Protein AF-A0A1Y4BHN9-F1 (afdb_monomer)

Foldseek 3Di:
DDDDDDDPDDPVVVVVVPDDDDDDPDPPDPPPPPCDVVVVVVCPDPPVRVVVVVVVVVVVVVVVVVVVVVVVVVVVVVVVVVVVVVVVVVVVVVVVVVVVVVVVCCVVVPVVVVVCCCCPVVVDDDDPDDDDDDPPDDDDPDDDDDDDDDDDDDDDDDDDD

Mean predicted aligned error: 22.13 Å

Sequence (161 aa):
MRYQGSEAYSVRAAERAWERPSQNPSPSFEVVSGGGLDARVRQGVSREFLTRVRAVVLIAALFFAVNLARVALSAATVSVLQANSDLTEQIDAAQTLSSNLRIERSVLSSNARISRIATQNYGMVIPGERVTVVLDEPAPEGAHGDAAQSSTETGEQASVG

Solvent-accessible surface area (backbone atoms only — not comparable to full-atom values): 10564 Å² total; per-residue (Å²): 140,84,86,81,78,80,83,78,78,60,67,75,64,59,61,65,74,74,72,81,77,89,77,72,83,65,86,73,75,81,74,74,74,71,83,45,69,64,60,62,58,70,48,56,72,52,72,65,56,55,50,51,50,51,49,50,51,52,51,51,50,51,52,48,52,53,50,50,51,52,51,51,53,51,49,52,51,49,52,53,51,50,54,53,50,55,50,49,53,50,48,53,51,51,51,52,50,51,50,50,53,51,49,52,49,48,59,70,66,30,62,73,53,51,52,48,46,36,40,74,77,65,70,47,73,87,69,94,71,84,89,83,86,84,88,84,71,83,78,75,90,81,74,81,85,78,87,78,83,81,90,75,88,79,86,88,82,88,80,92,134

Secondary structure (DSSP, 8-state):
----------HHHHHTTSSS----------------HHHHHHT-S-HHHHHHHHHHHHHHHHHHHHHHHHHHHHHHHHHHHHHHHHHHHHHHHHHHHHHHHHHHHHHHH-HHHHHHHHHHTS-----SS-------SPPPS--------------------

pLDDT: mean 70.72, std 17.39, range [35.12, 95.5]

Structure (mmCIF, N/CA/C/O backbone):
data_AF-A0A1Y4BHN9-F1
#
_entry.id   AF-A0A1Y4BHN9-F1
#
loop_
_atom_site.group_PDB
_atom_site.id
_atom_site.type_symbol
_atom_site.label_atom_id
_atom_site.label_alt_id
_atom_site.label_comp_id
_atom_site.label_asym_id
_atom_site.label_entity_id
_atom_site.label_seq_id
_atom_site.pdbx_PDB_ins_code
_atom_site.Cartn_x
_atom_site.Cartn_y
_atom_site.Cartn_z
_atom_site.occupancy
_atom_site.B_iso_or_equiv
_atom_site.auth_seq_id
_atom_site.auth_comp_id
_atom_site.auth_asym_id
_atom_site.auth_atom_id
_atom_site.pdbx_PDB_model_num
ATOM 1 N N . MET A 1 1 ? 77.408 -51.961 -30.506 1.00 47.12 1 MET A N 1
ATOM 2 C CA . MET A 1 1 ? 77.044 -52.054 -31.935 1.00 47.12 1 MET A CA 1
ATOM 3 C C . MET A 1 1 ? 75.549 -51.805 -32.051 1.00 47.12 1 MET A C 1
ATOM 5 O O . MET A 1 1 ? 74.779 -52.595 -31.522 1.00 47.12 1 MET A O 1
ATOM 9 N N . ARG A 1 2 ? 75.143 -50.661 -32.610 1.00 46.06 2 ARG A N 1
ATOM 10 C CA . ARG A 1 2 ? 73.733 -50.298 -32.812 1.00 46.06 2 ARG A CA 1
ATOM 11 C C . ARG A 1 2 ? 73.403 -50.507 -34.287 1.00 46.06 2 ARG A C 1
ATOM 13 O O . ARG A 1 2 ? 74.047 -49.914 -35.142 1.00 46.06 2 ARG A O 1
ATOM 20 N N . TYR A 1 3 ? 72.448 -51.392 -34.541 1.00 47.44 3 TYR A N 1
ATOM 21 C CA . TYR A 1 3 ? 71.887 -51.677 -35.856 1.00 47.44 3 TYR A CA 1
ATOM 22 C C . TYR A 1 3 ? 70.981 -50.502 -36.245 1.00 47.44 3 TYR A C 1
ATOM 24 O O . TYR A 1 3 ? 69.991 -50.233 -35.564 1.00 47.44 3 TYR A O 1
ATOM 32 N N . GLN A 1 4 ? 71.353 -49.768 -37.289 1.00 59.47 4 GLN A N 1
ATOM 33 C CA . GLN A 1 4 ? 70.545 -48.697 -37.862 1.00 59.47 4 GLN A CA 1
ATOM 34 C C . GLN A 1 4 ? 69.625 -49.358 -38.893 1.00 59.47 4 GLN A C 1
ATOM 36 O O . GLN A 1 4 ? 70.068 -49.811 -39.945 1.00 59.47 4 GLN A O 1
ATOM 41 N N . GLY A 1 5 ? 68.369 -49.557 -38.493 1.00 59.03 5 GLY A N 1
ATOM 42 C CA . GLY A 1 5 ? 67.342 -50.193 -39.307 1.00 59.03 5 GLY A CA 1
ATOM 43 C C . GLY A 1 5 ? 67.024 -49.367 -40.550 1.00 59.03 5 GLY A C 1
ATOM 44 O O . GLY A 1 5 ? 66.893 -48.150 -40.480 1.00 59.03 5 GLY A O 1
ATOM 45 N N . SER A 1 6 ? 66.920 -50.085 -41.662 1.00 61.31 6 SER A N 1
ATOM 46 C CA . SER A 1 6 ? 66.621 -49.63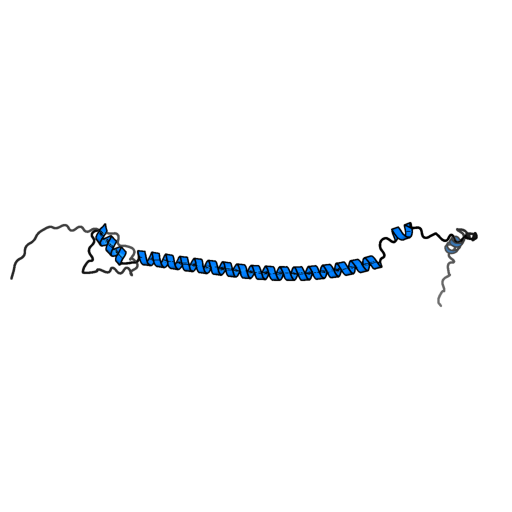9 -43.0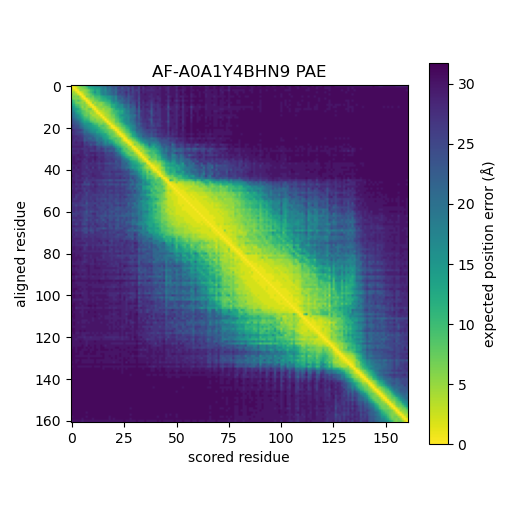19 1.00 61.31 6 SER A CA 1
ATOM 47 C C . SER A 1 6 ? 65.444 -48.658 -43.097 1.00 61.31 6 SER A C 1
ATOM 49 O O . SER A 1 6 ? 64.340 -48.961 -42.640 1.00 61.31 6 SER A O 1
ATOM 51 N N . GLU A 1 7 ? 65.665 -47.502 -43.717 1.00 61.38 7 GLU A N 1
ATOM 52 C CA . GLU A 1 7 ? 64.618 -46.541 -44.053 1.00 61.38 7 GLU A CA 1
ATOM 53 C C . GLU A 1 7 ? 63.787 -47.111 -45.210 1.00 61.38 7 GLU A C 1
ATOM 55 O O . GLU A 1 7 ? 64.207 -47.134 -46.367 1.00 61.38 7 GLU A O 1
ATOM 60 N N . ALA A 1 8 ? 62.603 -47.638 -44.898 1.00 55.91 8 ALA A N 1
ATOM 61 C CA . ALA A 1 8 ? 61.662 -48.099 -45.906 1.00 55.91 8 ALA A CA 1
ATOM 62 C C . ALA A 1 8 ? 61.103 -46.888 -46.671 1.00 55.91 8 ALA A C 1
ATOM 64 O O . ALA A 1 8 ? 60.223 -46.171 -46.190 1.00 55.91 8 ALA A O 1
ATOM 65 N N . TYR A 1 9 ? 61.631 -46.669 -47.875 1.00 53.56 9 TYR A N 1
ATOM 66 C CA . TYR A 1 9 ? 61.127 -45.706 -48.847 1.00 53.56 9 TYR A CA 1
ATOM 67 C C . TYR A 1 9 ? 59.651 -46.001 -49.150 1.00 53.56 9 TYR A C 1
ATOM 69 O O . TYR A 1 9 ? 59.301 -46.999 -49.783 1.00 53.56 9 TYR A O 1
ATOM 77 N N . SER A 1 10 ? 58.758 -45.145 -48.653 1.00 54.16 10 SER A N 1
ATOM 78 C CA . SER A 1 10 ? 57.321 -45.299 -48.861 1.00 54.16 10 SER A CA 1
ATOM 79 C C . SER A 1 10 ? 56.937 -44.857 -50.278 1.00 54.16 10 SER A C 1
ATOM 81 O O . SER A 1 10 ? 56.699 -43.685 -50.556 1.00 54.16 10 SER A O 1
ATOM 83 N N . VAL A 1 11 ? 56.820 -45.826 -51.187 1.00 57.66 11 VAL A N 1
ATOM 84 C CA . VAL A 1 11 ? 56.344 -45.639 -52.577 1.00 57.66 11 VAL A CA 1
ATOM 85 C C . VAL A 1 11 ? 54.961 -44.954 -52.632 1.00 57.66 11 VAL A C 1
ATOM 87 O O . VAL A 1 11 ? 54.639 -44.238 -53.574 1.00 57.66 11 VAL A O 1
ATOM 90 N N . ARG A 1 12 ? 54.182 -45.048 -51.546 1.00 55.91 12 ARG A N 1
ATOM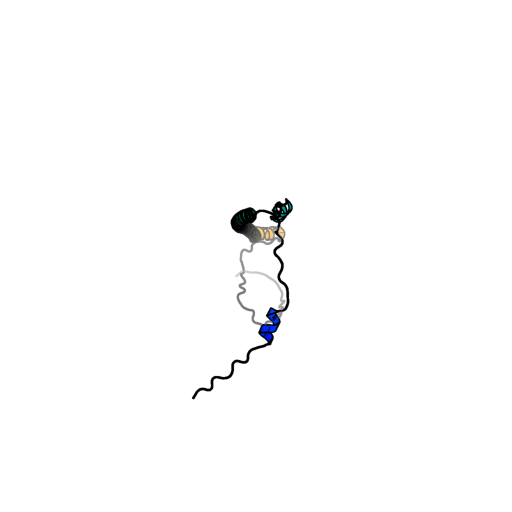 91 C CA . ARG A 1 12 ? 52.872 -44.399 -51.378 1.00 55.91 12 ARG A CA 1
ATOM 92 C C . ARG A 1 12 ? 52.927 -42.870 -51.223 1.00 55.91 12 ARG A C 1
ATOM 94 O O . ARG A 1 12 ? 51.902 -42.212 -51.394 1.00 55.91 12 ARG A O 1
ATOM 101 N N . ALA A 1 13 ? 54.084 -42.305 -50.865 1.00 58.53 13 ALA A N 1
ATOM 102 C CA . ALA A 1 13 ? 54.290 -40.856 -50.825 1.00 58.53 13 ALA A CA 1
ATOM 103 C C . ALA A 1 13 ? 54.590 -40.288 -52.222 1.00 58.53 13 ALA A C 1
ATOM 105 O O . ALA A 1 13 ? 54.177 -39.170 -52.520 1.00 58.53 13 ALA A O 1
ATOM 106 N N . ALA A 1 14 ? 55.240 -41.074 -53.087 1.00 59.59 14 ALA A N 1
ATOM 107 C CA . ALA A 1 14 ? 55.536 -40.681 -54.461 1.00 59.59 14 ALA A CA 1
ATOM 108 C C . ALA A 1 14 ? 54.275 -40.686 -55.344 1.00 59.59 14 ALA A C 1
ATOM 110 O O . ALA A 1 14 ? 54.084 -39.760 -56.122 1.00 59.59 14 ALA A O 1
ATOM 111 N N . GLU A 1 15 ? 53.356 -41.642 -55.173 1.00 55.84 15 GLU A N 1
ATOM 112 C CA . GLU A 1 15 ? 52.133 -41.718 -55.997 1.00 55.84 15 GLU A CA 1
ATOM 113 C C . GLU A 1 15 ? 51.165 -40.536 -55.801 1.00 55.84 15 GLU A C 1
ATOM 115 O O . GLU A 1 15 ? 50.477 -40.148 -56.742 1.00 55.84 15 GLU A O 1
ATOM 120 N N . ARG A 1 16 ? 51.154 -39.878 -54.630 1.00 55.69 16 ARG A N 1
ATOM 121 C CA . ARG A 1 16 ? 50.324 -38.673 -54.416 1.00 55.69 16 ARG A CA 1
ATOM 122 C C . ARG A 1 16 ? 50.842 -37.426 -55.136 1.00 55.69 16 ARG A C 1
ATOM 124 O O . ARG A 1 16 ? 50.114 -36.442 -55.209 1.00 55.69 16 ARG A O 1
ATOM 131 N N . ALA A 1 17 ? 52.074 -37.446 -55.644 1.00 56.06 17 ALA A N 1
ATOM 132 C CA . ALA A 1 17 ? 52.655 -36.310 -56.357 1.00 56.06 17 ALA A CA 1
ATOM 133 C C . ALA A 1 17 ? 52.271 -36.268 -57.849 1.00 56.06 17 ALA A C 1
ATOM 135 O O . ALA A 1 17 ? 52.507 -35.252 -58.498 1.00 56.06 17 ALA A O 1
ATOM 136 N N . TRP A 1 18 ? 51.666 -37.334 -58.393 1.00 56.12 18 TRP A N 1
ATOM 137 C CA . TRP A 1 18 ? 51.350 -37.436 -59.826 1.00 56.12 18 TRP A CA 1
ATOM 138 C C . TRP A 1 18 ? 49.874 -37.245 -60.192 1.00 56.12 18 TRP A C 1
ATOM 140 O O . TRP A 1 18 ? 49.552 -37.149 -61.376 1.00 56.12 18 TRP A O 1
ATOM 150 N N . GLU A 1 19 ? 48.971 -37.107 -59.220 1.00 54.00 19 GLU A N 1
ATOM 151 C CA . GLU A 1 19 ? 47.560 -36.841 -59.498 1.00 54.00 19 GLU A CA 1
ATOM 152 C C . GLU A 1 19 ? 47.178 -35.390 -59.189 1.00 54.00 19 GLU A C 1
ATOM 154 O O . GLU A 1 19 ? 46.865 -35.034 -58.057 1.00 54.00 19 GLU A O 1
ATOM 159 N N . ARG A 1 20 ? 47.085 -34.623 -60.284 1.00 50.78 20 ARG A N 1
ATOM 160 C CA . ARG A 1 20 ? 46.167 -33.496 -60.549 1.00 50.78 20 ARG A CA 1
ATOM 161 C C . ARG A 1 20 ? 46.737 -32.074 -60.596 1.00 50.78 20 ARG A C 1
ATOM 163 O O . ARG A 1 20 ? 47.687 -31.729 -59.908 1.00 50.78 20 ARG A O 1
ATOM 170 N N . PRO A 1 21 ? 46.183 -31.274 -61.528 1.00 50.66 21 PRO A N 1
ATOM 171 C CA . PRO A 1 21 ? 46.953 -30.809 -62.670 1.00 50.66 21 PRO A CA 1
ATOM 172 C C . PRO A 1 21 ? 47.340 -29.340 -62.533 1.00 50.66 21 PRO A C 1
ATOM 174 O O . PRO A 1 21 ? 46.627 -28.536 -61.934 1.00 50.66 21 PRO A O 1
ATOM 177 N N . SER A 1 22 ? 48.452 -28.999 -63.171 1.00 54.50 22 SER A N 1
ATOM 178 C CA . SER A 1 22 ? 48.918 -27.647 -63.448 1.00 54.50 22 SER A CA 1
ATOM 179 C C . SER A 1 22 ? 47.810 -26.800 -64.088 1.00 54.50 22 SER A C 1
ATOM 181 O O . SER A 1 22 ? 47.572 -26.848 -65.295 1.00 54.50 22 SER A O 1
ATOM 183 N N . GLN A 1 23 ? 47.122 -26.006 -63.266 1.00 51.66 23 GLN A N 1
ATOM 184 C CA . GLN A 1 23 ? 46.282 -24.913 -63.742 1.00 51.66 23 GLN A CA 1
ATOM 185 C C . GLN A 1 23 ? 47.196 -23.852 -64.345 1.00 51.66 23 GLN A C 1
ATOM 187 O O . GLN A 1 23 ? 47.925 -23.145 -63.654 1.00 51.66 23 GLN A O 1
ATOM 192 N N . ASN A 1 24 ? 47.175 -23.803 -65.668 1.00 50.81 24 ASN A N 1
ATOM 193 C CA . ASN A 1 24 ? 47.769 -22.753 -66.472 1.00 50.81 24 ASN A CA 1
ATOM 194 C C . ASN A 1 24 ? 47.208 -21.395 -65.994 1.00 50.81 24 ASN A C 1
ATOM 196 O O . ASN A 1 24 ? 45.980 -21.262 -65.936 1.00 50.81 24 ASN A O 1
ATOM 200 N N . PRO A 1 25 ? 48.034 -20.400 -65.622 1.00 52.81 25 PRO A N 1
ATOM 201 C CA . PRO A 1 25 ? 47.533 -19.083 -65.265 1.00 52.81 25 PRO A CA 1
ATOM 202 C C . PRO A 1 25 ? 47.072 -18.378 -66.544 1.00 52.81 25 PRO A C 1
ATOM 204 O O . PRO A 1 25 ? 47.841 -17.700 -67.222 1.00 52.81 25 PRO A O 1
ATOM 207 N N . SER A 1 26 ? 45.797 -18.547 -66.895 1.00 54.62 26 SER A N 1
ATOM 208 C CA . SER A 1 26 ? 45.102 -17.600 -67.767 1.00 54.62 26 SER A CA 1
ATOM 209 C C . SER A 1 26 ? 45.290 -16.200 -67.168 1.00 54.62 26 SER A C 1
ATOM 211 O O . SER A 1 26 ? 45.178 -16.085 -65.945 1.00 54.62 26 SER A O 1
ATOM 213 N N . PRO A 1 27 ? 45.556 -15.140 -67.955 1.00 55.69 27 PRO A N 1
ATOM 214 C CA . PRO A 1 27 ? 45.585 -13.784 -67.423 1.00 55.69 27 PRO A CA 1
ATOM 215 C C . PRO A 1 27 ? 44.212 -13.503 -66.814 1.00 55.69 27 PRO A C 1
ATOM 217 O O . PRO A 1 27 ? 43.217 -13.322 -67.516 1.00 55.69 27 PRO A O 1
ATOM 220 N N . SER A 1 28 ? 44.143 -13.580 -65.488 1.00 60.47 28 SER A N 1
ATOM 221 C CA . SER A 1 28 ? 42.933 -13.333 -64.732 1.00 60.47 28 SER A CA 1
ATOM 222 C C . SER A 1 28 ? 42.681 -11.844 -64.836 1.00 60.47 28 SER A C 1
ATOM 224 O O . SER A 1 28 ? 43.354 -11.050 -64.181 1.00 60.47 28 SER A O 1
ATOM 226 N N . PHE A 1 29 ? 41.752 -11.461 -65.707 1.00 57.69 29 PHE A N 1
ATOM 227 C CA . PHE A 1 29 ? 41.178 -10.130 -65.664 1.00 57.69 29 PHE A CA 1
ATOM 228 C C . PHE A 1 29 ? 40.717 -9.892 -64.228 1.00 57.69 29 PHE A C 1
ATOM 230 O O . PHE A 1 29 ? 39.889 -10.640 -63.703 1.00 57.69 29 PHE A O 1
ATOM 237 N N . GLU A 1 30 ? 41.318 -8.899 -63.578 1.00 62.78 30 GLU A N 1
ATOM 238 C CA . GLU A 1 30 ? 40.910 -8.435 -62.263 1.00 62.78 30 GLU A CA 1
ATOM 239 C C . GLU A 1 30 ? 39.524 -7.818 -62.424 1.00 62.78 30 GLU A C 1
ATOM 241 O O . GLU A 1 30 ? 39.346 -6.638 -62.728 1.00 62.78 30 GLU A O 1
ATOM 246 N N . VAL A 1 31 ? 38.509 -8.666 -62.298 1.00 62.38 31 VAL A N 1
ATOM 247 C CA . VAL A 1 31 ? 37.143 -8.214 -62.130 1.00 62.38 31 VAL A CA 1
ATOM 248 C C . VAL A 1 31 ? 37.108 -7.593 -60.746 1.00 62.38 31 VAL A C 1
ATOM 250 O O . VAL A 1 31 ? 36.980 -8.288 -59.739 1.00 62.38 31 VAL A O 1
ATOM 253 N N . VAL A 1 32 ? 37.233 -6.268 -60.701 1.00 61.81 32 VAL A N 1
ATOM 254 C CA . VAL A 1 32 ? 36.817 -5.486 -59.545 1.00 61.81 32 VAL A CA 1
ATOM 255 C C . VAL A 1 32 ? 35.332 -5.769 -59.394 1.00 61.81 32 VAL A C 1
ATOM 257 O O . VAL A 1 32 ? 34.498 -5.211 -60.110 1.00 61.81 32 VAL A O 1
ATOM 260 N N . SER A 1 33 ? 35.001 -6.709 -58.511 1.00 58.84 33 SER A N 1
ATOM 261 C CA . SER A 1 33 ? 33.630 -6.971 -58.119 1.00 58.84 33 SER A CA 1
ATOM 262 C C . SER A 1 33 ? 33.094 -5.655 -57.580 1.00 58.84 33 SER A C 1
ATOM 264 O O . SER A 1 33 ? 33.450 -5.243 -56.472 1.00 58.84 33 SER A O 1
ATOM 266 N N . GLY A 1 34 ? 32.301 -4.955 -58.393 1.00 55.75 34 GLY A N 1
ATOM 267 C CA . GLY A 1 34 ? 31.600 -3.762 -57.962 1.00 55.75 34 GLY A CA 1
ATOM 268 C C . GLY A 1 34 ? 30.853 -4.148 -56.700 1.00 55.75 34 GLY A C 1
ATOM 269 O O . GLY A 1 34 ? 30.013 -5.044 -56.747 1.00 55.75 34 GLY A O 1
ATOM 270 N N . GLY A 1 35 ? 31.240 -3.551 -55.570 1.00 62.75 35 GLY A N 1
ATOM 271 C CA . GLY A 1 35 ? 30.630 -3.793 -54.270 1.00 62.75 35 GLY A CA 1
ATOM 272 C C . GLY A 1 35 ? 29.159 -3.416 -54.352 1.00 62.75 35 GLY A C 1
ATOM 273 O O . GLY A 1 35 ? 28.784 -2.264 -54.102 1.00 62.75 35 GLY A O 1
ATOM 274 N N . GLY A 1 36 ? 28.352 -4.380 -54.793 1.00 54.44 36 GLY A N 1
ATOM 275 C CA . GLY A 1 36 ? 26.940 -4.212 -55.051 1.00 54.44 36 GLY A CA 1
ATOM 276 C C . GLY A 1 36 ? 26.253 -3.734 -53.786 1.00 54.44 36 GLY A C 1
ATOM 277 O O . GLY A 1 36 ? 26.717 -3.989 -52.670 1.00 54.44 36 GLY A O 1
ATOM 278 N N . LEU A 1 37 ? 25.129 -3.040 -53.953 1.00 56.22 37 LEU A N 1
ATOM 279 C CA . LEU A 1 37 ? 24.260 -2.681 -52.833 1.00 56.22 37 LEU A CA 1
ATOM 280 C C . LEU A 1 37 ? 23.972 -3.891 -51.930 1.00 56.22 37 LEU A C 1
ATOM 282 O O . LEU A 1 37 ? 23.835 -3.703 -50.731 1.00 56.22 37 LEU A O 1
ATOM 286 N N . ASP A 1 38 ? 23.986 -5.116 -52.465 1.00 53.88 38 ASP A N 1
ATOM 287 C CA . ASP A 1 38 ? 23.791 -6.349 -51.700 1.00 53.88 38 ASP A CA 1
ATOM 288 C C . ASP A 1 38 ? 24.867 -6.587 -50.624 1.00 53.88 38 ASP A C 1
ATOM 290 O O . ASP A 1 38 ? 24.548 -7.056 -49.539 1.00 53.88 38 ASP A O 1
ATOM 294 N N . ALA A 1 39 ? 26.122 -6.169 -50.837 1.00 55.28 39 ALA A N 1
ATOM 295 C CA . ALA A 1 39 ? 27.155 -6.222 -49.797 1.00 55.28 39 ALA A CA 1
ATOM 296 C C . ALA A 1 39 ? 26.893 -5.203 -48.675 1.00 55.28 39 ALA A C 1
ATOM 298 O O . ALA A 1 39 ? 27.166 -5.493 -47.516 1.00 55.28 39 ALA A O 1
ATOM 299 N N . ARG A 1 40 ? 26.314 -4.037 -49.001 1.00 57.25 40 ARG A N 1
ATOM 300 C CA . ARG A 1 40 ? 25.904 -3.000 -48.032 1.00 57.25 40 ARG A CA 1
ATOM 301 C C . ARG A 1 40 ? 24.600 -3.348 -47.303 1.00 57.25 40 ARG A C 1
ATOM 303 O O . ARG A 1 40 ? 24.463 -3.036 -46.126 1.00 57.25 40 ARG A O 1
ATOM 310 N N . VAL A 1 41 ? 23.673 -4.029 -47.974 1.00 55.72 41 VAL A N 1
ATOM 311 C CA . VAL A 1 41 ? 22.406 -4.525 -47.411 1.00 55.72 41 VAL A CA 1
ATOM 312 C C . VAL A 1 41 ? 22.651 -5.758 -46.529 1.00 55.72 41 VAL A C 1
ATOM 314 O O . VAL A 1 41 ? 22.081 -5.852 -45.444 1.00 55.72 41 VAL A O 1
ATOM 317 N N . ARG A 1 42 ? 23.570 -6.657 -46.918 1.00 53.66 42 ARG A N 1
ATOM 318 C CA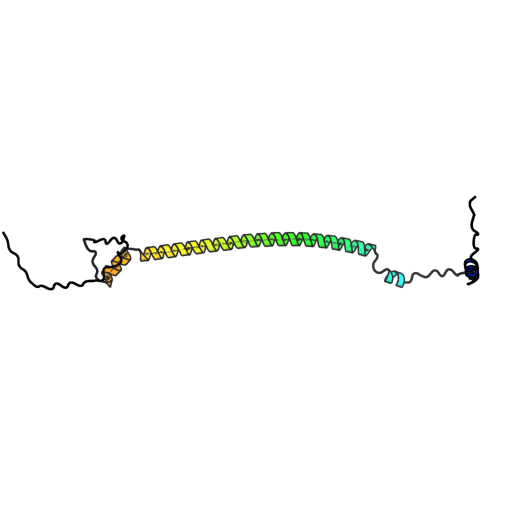 . ARG A 1 42 ? 24.038 -7.791 -46.091 1.00 53.66 42 ARG A CA 1
ATOM 319 C C . ARG A 1 42 ? 25.040 -7.395 -45.007 1.00 53.66 42 ARG A C 1
ATOM 321 O O . ARG A 1 42 ? 25.142 -8.102 -44.012 1.00 53.66 42 ARG A O 1
ATOM 328 N N . GLN A 1 43 ? 25.704 -6.243 -45.134 1.00 57.06 43 GLN A N 1
ATOM 329 C CA . GLN A 1 43 ? 26.378 -5.554 -44.021 1.00 57.06 43 GLN A CA 1
ATOM 330 C C . GLN A 1 43 ? 25.394 -4.985 -42.986 1.00 57.06 43 GLN A C 1
ATOM 332 O O . GLN A 1 43 ? 25.826 -4.205 -42.137 1.00 57.06 43 GLN A O 1
ATOM 337 N N . GLY A 1 44 ? 24.108 -5.367 -43.079 1.00 59.59 44 GLY A N 1
ATOM 338 C CA . GLY A 1 44 ? 23.033 -5.158 -42.118 1.00 59.59 44 GLY A CA 1
ATOM 339 C C . GLY A 1 44 ? 23.517 -4.587 -40.799 1.00 59.59 44 GLY A C 1
ATOM 340 O O . GLY A 1 44 ? 24.227 -5.268 -40.078 1.00 59.59 44 GLY A O 1
ATOM 341 N N . VAL A 1 45 ? 23.132 -3.332 -40.550 1.00 64.19 45 VAL A N 1
ATOM 342 C CA . VAL A 1 45 ? 23.488 -2.488 -39.398 1.00 64.19 45 VAL A CA 1
ATOM 343 C C . VAL A 1 45 ? 24.944 -2.621 -38.948 1.00 64.19 45 VAL A C 1
ATOM 345 O O . VAL A 1 45 ? 25.348 -3.601 -38.327 1.00 64.19 45 VAL A O 1
ATOM 348 N N . SER A 1 46 ? 25.728 -1.567 -39.190 1.00 71.44 46 SER A N 1
ATOM 349 C CA . SER A 1 46 ? 27.135 -1.512 -38.798 1.00 71.44 46 SER A CA 1
ATOM 350 C C . SER A 1 46 ? 27.346 -2.054 -37.378 1.00 71.44 46 SER A C 1
ATOM 352 O O . SER A 1 46 ? 26.622 -1.725 -36.435 1.00 71.44 46 SER A O 1
ATOM 354 N N . ARG A 1 47 ? 28.359 -2.912 -37.207 1.00 70.94 47 ARG A N 1
ATOM 355 C CA . ARG A 1 47 ? 28.675 -3.545 -35.913 1.00 70.94 47 ARG A CA 1
ATOM 356 C C . ARG A 1 47 ? 28.876 -2.509 -34.800 1.00 70.94 47 ARG A C 1
ATOM 358 O O . ARG A 1 47 ? 28.591 -2.762 -33.631 1.00 70.94 47 ARG A O 1
ATOM 365 N N . GLU A 1 48 ? 29.311 -1.315 -35.181 1.00 76.69 48 GLU A N 1
ATOM 366 C CA . GLU A 1 48 ? 29.436 -0.159 -34.308 1.00 76.69 48 GLU A CA 1
ATOM 367 C C . GLU A 1 48 ? 28.077 0.392 -33.842 1.00 76.69 48 GLU A C 1
ATOM 369 O O . GLU A 1 48 ? 27.914 0.668 -32.654 1.00 76.69 48 GLU A O 1
ATOM 374 N N . PHE A 1 49 ? 27.069 0.469 -34.720 1.00 74.69 49 PHE A N 1
ATOM 375 C CA . PHE A 1 49 ? 25.702 0.835 -34.338 1.00 74.69 49 PHE A CA 1
ATOM 376 C C . PHE A 1 49 ? 25.111 -0.172 -33.349 1.00 74.69 49 PHE A C 1
ATOM 378 O O . PHE A 1 49 ? 24.593 0.234 -32.314 1.00 74.69 49 PHE A O 1
ATOM 385 N N . LEU A 1 50 ? 25.269 -1.476 -33.596 1.00 83.38 50 LEU A N 1
ATOM 386 C CA . LEU A 1 50 ? 24.811 -2.510 -32.658 1.00 83.38 50 LEU A CA 1
ATOM 387 C C . LEU A 1 50 ? 25.504 -2.408 -31.293 1.00 83.38 50 LEU A C 1
ATOM 389 O O . LEU A 1 50 ? 24.864 -2.599 -30.261 1.00 83.38 50 LEU A O 1
ATOM 393 N N . THR A 1 51 ? 26.793 -2.065 -31.270 1.00 83.12 51 THR A N 1
ATOM 394 C CA . THR A 1 51 ? 27.544 -1.883 -30.018 1.00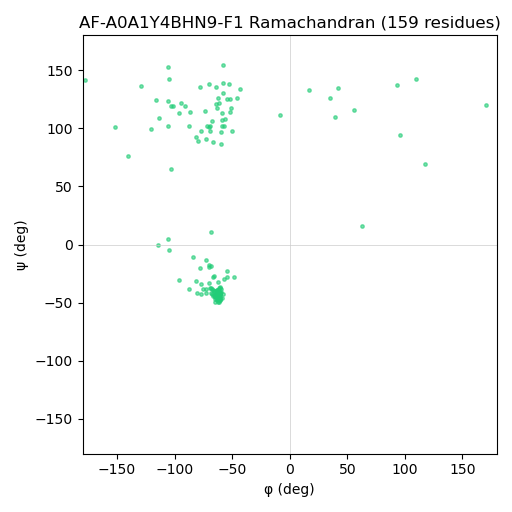 83.12 51 THR A CA 1
ATOM 395 C C . THR A 1 51 ? 27.045 -0.659 -29.248 1.00 83.12 51 THR A C 1
ATOM 397 O O . THR A 1 51 ? 26.827 -0.740 -28.039 1.00 83.12 51 THR A O 1
ATOM 400 N N . ARG A 1 52 ? 26.781 0.454 -29.944 1.00 87.25 52 ARG A N 1
ATOM 401 C CA . ARG A 1 52 ? 26.214 1.674 -29.346 1.00 87.25 52 ARG A CA 1
ATOM 402 C C . ARG A 1 52 ? 24.783 1.456 -28.853 1.00 87.25 52 ARG A C 1
ATOM 404 O O . ARG A 1 52 ? 24.477 1.827 -27.727 1.00 87.25 52 ARG A O 1
ATOM 411 N N . VAL A 1 53 ? 23.928 0.797 -29.637 1.00 89.12 53 VAL A N 1
ATOM 412 C CA . VAL A 1 53 ? 22.557 0.446 -29.226 1.00 89.12 53 VAL A CA 1
ATOM 413 C C . VAL A 1 53 ? 22.582 -0.478 -28.016 1.00 89.12 53 VAL A C 1
ATOM 415 O O . VAL A 1 53 ? 21.873 -0.225 -27.048 1.00 89.12 53 VAL A O 1
ATOM 418 N N . ARG A 1 54 ? 23.444 -1.501 -28.008 1.00 89.75 54 ARG A N 1
ATOM 419 C CA . ARG A 1 54 ? 23.607 -2.378 -26.843 1.00 89.75 54 ARG A CA 1
ATOM 420 C C . ARG A 1 54 ? 24.057 -1.597 -25.608 1.00 89.75 54 ARG A C 1
ATOM 422 O O . ARG A 1 54 ? 23.532 -1.847 -24.530 1.00 89.75 54 ARG A O 1
ATOM 429 N N . ALA A 1 55 ? 24.977 -0.644 -25.754 1.00 91.00 55 ALA A N 1
ATOM 430 C CA . ALA A 1 55 ? 25.393 0.219 -24.651 1.00 91.00 55 ALA A CA 1
ATOM 431 C C . ALA A 1 55 ? 24.231 1.084 -24.126 1.00 91.00 55 ALA A C 1
ATOM 433 O O . ALA A 1 55 ? 24.012 1.134 -22.918 1.00 91.00 55 ALA A O 1
ATOM 434 N N . VAL A 1 56 ? 23.437 1.692 -25.013 1.00 91.62 56 VAL A N 1
ATOM 435 C CA . VAL A 1 56 ? 22.243 2.469 -24.632 1.00 91.62 56 VAL A CA 1
ATOM 436 C C . VAL A 1 56 ? 21.210 1.591 -23.926 1.00 91.62 56 VAL A C 1
ATOM 438 O O . VAL A 1 56 ? 20.676 1.993 -22.898 1.00 91.62 56 VAL A O 1
ATOM 441 N N . VAL A 1 57 ? 20.968 0.376 -24.422 1.00 94.12 57 VAL A N 1
ATOM 442 C CA . VAL A 1 57 ? 20.054 -0.586 -23.788 1.00 94.12 57 VAL A CA 1
ATOM 443 C C . VAL A 1 57 ? 20.551 -0.986 -22.400 1.00 94.12 57 VAL A C 1
ATOM 445 O O . VAL A 1 57 ? 19.749 -1.046 -21.475 1.00 94.12 57 VAL A O 1
ATOM 448 N N . LEU A 1 58 ? 21.856 -1.211 -22.218 1.00 94.12 58 LEU A N 1
ATOM 449 C CA . LEU A 1 58 ? 22.422 -1.515 -20.899 1.00 94.12 58 LEU A CA 1
ATOM 450 C C . LEU A 1 58 ? 22.255 -0.348 -19.921 1.00 94.12 58 LEU A C 1
ATOM 452 O O . LEU A 1 58 ? 21.868 -0.565 -18.776 1.00 94.12 58 LEU A O 1
ATOM 456 N N . ILE A 1 59 ? 22.495 0.885 -20.373 1.00 93.31 59 ILE A N 1
ATOM 457 C CA . ILE A 1 59 ? 22.287 2.085 -19.554 1.00 93.31 59 ILE A CA 1
ATOM 458 C C . ILE A 1 59 ? 20.804 2.230 -19.192 1.00 93.31 59 ILE A C 1
ATOM 460 O O . ILE A 1 59 ? 20.474 2.428 -18.025 1.00 93.31 59 ILE A O 1
ATOM 464 N N . ALA A 1 60 ? 19.904 2.077 -20.166 1.00 92.69 60 ALA A N 1
ATOM 465 C CA . ALA A 1 60 ? 18.463 2.137 -19.943 1.00 92.69 60 ALA A CA 1
ATOM 466 C C . ALA A 1 60 ? 17.993 1.054 -18.963 1.00 92.69 60 ALA A C 1
ATOM 468 O O . ALA A 1 60 ? 17.221 1.351 -18.055 1.00 92.69 60 ALA A O 1
ATOM 469 N N . ALA A 1 61 ? 18.498 -0.175 -19.091 1.00 93.81 61 ALA A N 1
ATOM 470 C CA . ALA A 1 61 ? 18.205 -1.265 -18.166 1.00 93.81 61 ALA A CA 1
ATOM 471 C C . ALA A 1 61 ? 18.686 -0.952 -16.740 1.00 93.81 61 ALA A C 1
ATOM 473 O O . ALA A 1 61 ? 17.970 -1.225 -15.778 1.00 93.81 61 ALA A O 1
ATOM 474 N N . LEU A 1 62 ? 19.858 -0.325 -16.597 1.00 94.38 62 LEU A N 1
ATOM 475 C CA . LEU A 1 62 ? 20.389 0.096 -15.300 1.00 94.38 62 LEU A CA 1
ATOM 476 C C . LEU A 1 62 ? 19.498 1.171 -14.667 1.00 94.38 62 LEU A C 1
ATOM 478 O O . LEU A 1 62 ? 19.091 1.031 -13.513 1.00 94.38 62 LEU A O 1
ATOM 482 N N . PHE A 1 63 ? 19.110 2.196 -15.432 1.00 94.56 63 PHE A N 1
ATOM 483 C CA . PHE A 1 63 ? 18.136 3.184 -14.965 1.00 94.56 63 PHE A CA 1
ATOM 484 C C . PHE A 1 63 ? 16.811 2.531 -14.582 1.00 94.56 63 PHE A C 1
ATOM 486 O O . PHE A 1 63 ? 16.245 2.871 -13.545 1.00 94.56 63 PHE A O 1
ATOM 493 N N . PHE A 1 64 ? 16.315 1.585 -15.374 1.00 94.56 64 PHE A N 1
ATOM 494 C CA . PHE A 1 64 ? 15.069 0.891 -15.075 1.00 94.56 64 PHE A CA 1
ATOM 495 C C . PHE A 1 64 ? 15.157 0.125 -13.749 1.00 94.56 64 PHE A C 1
ATOM 497 O O . PHE A 1 64 ? 14.271 0.260 -12.911 1.00 94.56 64 PHE A O 1
ATOM 504 N N . ALA A 1 65 ? 16.258 -0.592 -13.509 1.00 93.12 65 ALA A N 1
ATOM 505 C CA . ALA A 1 65 ? 16.493 -1.311 -12.258 1.00 93.12 65 ALA A CA 1
ATOM 506 C C . ALA A 1 65 ? 16.540 -0.370 -11.040 1.00 93.12 65 ALA A C 1
ATOM 508 O O . ALA A 1 65 ? 15.895 -0.641 -10.027 1.00 93.12 65 ALA A O 1
ATOM 509 N N . VAL A 1 66 ? 17.243 0.764 -11.146 1.00 93.25 66 VAL A N 1
ATOM 510 C CA . VAL A 1 66 ? 17.316 1.768 -10.067 1.00 93.25 66 VAL A CA 1
ATOM 511 C C . VAL A 1 66 ? 15.944 2.382 -9.786 1.00 93.25 66 VAL A C 1
ATOM 513 O O . VAL A 1 66 ? 15.553 2.532 -8.628 1.00 93.25 66 VAL A O 1
ATOM 516 N N . ASN A 1 67 ? 15.186 2.712 -10.833 1.00 89.00 67 ASN A N 1
ATOM 517 C CA . ASN A 1 67 ? 13.842 3.260 -10.680 1.00 89.00 67 ASN A CA 1
ATOM 518 C C . ASN A 1 67 ? 12.880 2.239 -10.064 1.00 89.00 67 ASN A C 1
ATOM 520 O O . ASN A 1 67 ? 12.101 2.600 -9.186 1.00 89.00 67 ASN A O 1
ATOM 524 N N . LEU A 1 68 ? 12.968 0.965 -10.454 1.00 90.94 68 LEU A N 1
ATOM 525 C CA . LEU A 1 68 ? 12.149 -0.096 -9.874 1.00 90.94 68 LEU A CA 1
ATOM 526 C C . LEU A 1 68 ? 12.462 -0.291 -8.387 1.00 90.94 68 LEU A C 1
ATOM 528 O O . LEU A 1 68 ? 11.543 -0.387 -7.578 1.00 90.94 68 LEU A O 1
ATOM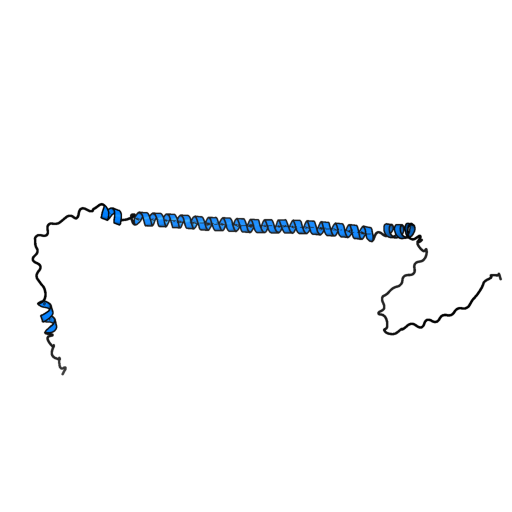 532 N N . ALA A 1 69 ? 13.745 -0.265 -8.013 1.00 86.75 69 ALA A N 1
ATOM 533 C CA . ALA A 1 69 ? 14.163 -0.318 -6.616 1.00 86.75 69 ALA A CA 1
ATOM 534 C C . ALA A 1 69 ? 13.611 0.870 -5.818 1.00 86.75 69 ALA A C 1
ATOM 536 O O . ALA A 1 69 ? 13.077 0.681 -4.728 1.00 86.75 69 ALA A O 1
ATOM 537 N N . ARG A 1 70 ? 13.670 2.087 -6.375 1.00 92.12 70 ARG A N 1
ATOM 538 C CA . ARG A 1 70 ? 13.098 3.282 -5.741 1.00 92.12 70 ARG A CA 1
ATOM 539 C C . ARG A 1 70 ? 11.589 3.151 -5.540 1.00 92.12 70 ARG A C 1
ATOM 541 O O . ARG A 1 70 ? 11.109 3.414 -4.443 1.00 92.12 70 ARG A O 1
ATOM 548 N N . VAL A 1 71 ? 10.856 2.729 -6.571 1.00 90.12 71 VAL A N 1
ATOM 549 C CA . VAL A 1 71 ? 9.401 2.527 -6.499 1.00 90.12 71 VAL A CA 1
ATOM 550 C C . VAL A 1 71 ? 9.054 1.447 -5.478 1.00 90.12 71 VAL A C 1
ATOM 552 O O . VAL A 1 71 ? 8.155 1.658 -4.671 1.00 90.12 71 VAL A O 1
ATOM 555 N N . ALA A 1 72 ? 9.790 0.334 -5.450 1.00 80.44 72 ALA A N 1
ATOM 556 C CA . ALA A 1 72 ? 9.590 -0.728 -4.470 1.00 80.44 72 ALA A CA 1
ATOM 557 C C . ALA A 1 72 ? 9.837 -0.236 -3.037 1.00 80.44 72 ALA A C 1
ATOM 559 O O . ALA A 1 72 ? 9.034 -0.517 -2.151 1.00 80.44 72 ALA A O 1
ATOM 560 N N . LEU A 1 73 ? 10.897 0.551 -2.812 1.00 83.88 73 LEU A N 1
ATOM 561 C CA . LEU A 1 73 ? 11.185 1.140 -1.502 1.00 83.88 73 LEU A CA 1
ATOM 562 C C . LEU A 1 73 ? 10.079 2.107 -1.062 1.00 83.88 73 LEU A C 1
ATOM 564 O O . LEU A 1 73 ? 9.629 2.063 0.084 1.00 83.88 73 LEU A O 1
ATOM 568 N N . SER A 1 74 ? 9.613 2.966 -1.972 1.00 86.19 74 SER A N 1
ATOM 569 C CA . SER A 1 74 ? 8.505 3.886 -1.705 1.00 86.19 74 SER A CA 1
ATOM 570 C C . SER A 1 74 ? 7.202 3.135 -1.427 1.00 86.19 74 SER A C 1
ATOM 572 O O . SER A 1 74 ? 6.521 3.462 -0.463 1.00 86.19 74 SER A O 1
ATOM 574 N N . ALA A 1 75 ? 6.886 2.096 -2.201 1.00 79.56 75 ALA A N 1
ATOM 575 C CA . ALA A 1 75 ? 5.700 1.268 -1.995 1.00 79.56 75 ALA A CA 1
ATOM 576 C C . ALA A 1 75 ? 5.752 0.511 -0.659 1.00 79.56 75 ALA A C 1
ATOM 578 O O . ALA A 1 75 ? 4.767 0.508 0.075 1.00 79.56 75 ALA A O 1
ATOM 579 N N . ALA A 1 76 ? 6.906 -0.060 -0.301 1.00 68.19 76 ALA A N 1
ATOM 580 C CA . ALA A 1 76 ? 7.108 -0.705 0.995 1.00 68.19 76 ALA A CA 1
ATOM 581 C C . ALA A 1 76 ? 6.917 0.290 2.150 1.00 68.19 76 ALA A C 1
ATOM 583 O O . ALA A 1 76 ? 6.235 -0.011 3.125 1.00 68.19 76 ALA A O 1
ATOM 584 N N . THR A 1 77 ? 7.454 1.505 2.014 1.00 85.38 77 THR A N 1
ATOM 585 C CA . THR A 1 77 ? 7.300 2.559 3.027 1.00 85.38 77 THR A CA 1
ATOM 586 C C . THR A 1 77 ? 5.841 2.995 3.166 1.00 85.38 77 THR A C 1
ATOM 588 O O . THR A 1 77 ? 5.338 3.107 4.280 1.00 85.38 77 THR A O 1
ATOM 591 N N . VAL A 1 78 ? 5.136 3.191 2.048 1.00 82.62 78 VAL A N 1
ATOM 592 C CA . VAL A 1 78 ? 3.704 3.533 2.046 1.00 82.62 78 VAL A CA 1
ATOM 593 C C . VAL A 1 78 ? 2.876 2.417 2.681 1.00 82.62 78 VAL A C 1
ATOM 595 O O . VAL A 1 78 ? 2.018 2.707 3.506 1.00 82.62 78 VAL A O 1
ATOM 598 N N . SER A 1 79 ? 3.175 1.152 2.377 1.00 77.81 79 SER A N 1
ATOM 599 C CA . SER A 1 79 ? 2.505 0.001 2.993 1.00 77.81 79 SER A CA 1
ATOM 600 C C . SER A 1 79 ? 2.691 -0.032 4.513 1.00 77.81 79 SER A C 1
ATOM 602 O O . SER A 1 79 ? 1.728 -0.272 5.236 1.00 77.81 79 SER A O 1
ATOM 604 N N . VAL A 1 80 ? 3.896 0.265 5.011 1.00 80.81 80 VAL A N 1
ATOM 605 C CA . VAL A 1 80 ? 4.163 0.347 6.457 1.00 80.81 80 VAL A CA 1
ATOM 606 C C . VAL A 1 80 ? 3.428 1.527 7.100 1.00 80.81 80 VAL A C 1
ATOM 608 O O . VAL A 1 80 ? 2.907 1.390 8.208 1.00 80.81 80 VAL A O 1
ATOM 611 N N . LEU A 1 81 ? 3.360 2.682 6.432 1.00 83.31 81 LEU A N 1
ATOM 612 C CA . LEU A 1 81 ? 2.589 3.830 6.925 1.00 83.31 81 LEU A CA 1
ATOM 613 C C . LEU A 1 81 ? 1.093 3.512 6.994 1.00 83.31 81 LEU A C 1
ATOM 615 O O . LEU A 1 81 ? 0.454 3.812 7.998 1.00 83.31 81 LEU A O 1
ATOM 619 N N . GLN A 1 82 ? 0.554 2.877 5.955 1.00 84.25 82 GLN A N 1
ATOM 620 C CA . GLN A 1 82 ? -0.846 2.476 5.906 1.00 84.25 82 GLN A CA 1
ATOM 621 C C . GLN A 1 82 ? -1.168 1.471 7.017 1.00 84.25 82 GLN A C 1
ATOM 623 O O . GLN A 1 82 ? -2.109 1.687 7.769 1.00 84.25 82 GLN A O 1
ATOM 628 N N . ALA A 1 83 ? -0.313 0.466 7.225 1.00 79.94 83 ALA A 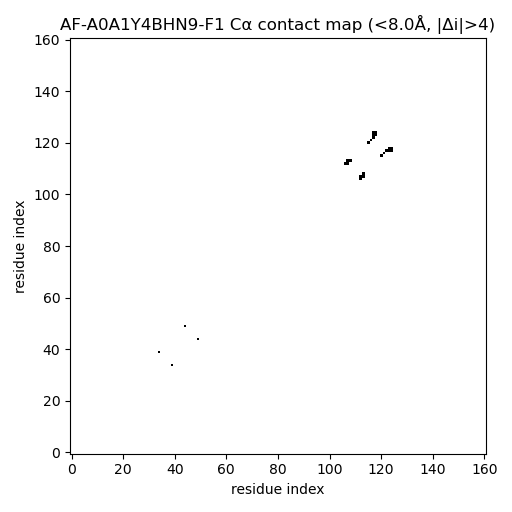N 1
ATOM 629 C CA . ALA A 1 83 ? -0.473 -0.487 8.321 1.00 79.94 83 ALA A CA 1
ATOM 630 C C . ALA A 1 83 ? -0.454 0.182 9.711 1.00 79.94 83 ALA A C 1
ATOM 632 O O . ALA A 1 83 ? -1.218 -0.208 10.588 1.00 79.94 83 ALA A O 1
ATOM 633 N N . ASN A 1 84 ? 0.386 1.204 9.926 1.00 83.44 84 ASN A N 1
ATOM 634 C CA . ASN A 1 84 ? 0.382 1.970 11.181 1.00 83.44 84 ASN A CA 1
ATOM 635 C C . ASN A 1 84 ? -0.886 2.818 11.352 1.00 83.44 84 ASN A C 1
ATOM 637 O O . ASN A 1 84 ? -1.395 2.944 12.468 1.00 83.44 84 ASN A O 1
ATOM 641 N N . SER A 1 85 ? -1.396 3.395 10.261 1.00 86.06 85 SER A N 1
ATOM 642 C CA . SER A 1 85 ? -2.660 4.134 10.270 1.00 86.06 85 SER A CA 1
ATOM 643 C C . SER A 1 85 ? -3.824 3.215 10.643 1.00 86.06 85 SER A C 1
ATOM 645 O O . SER A 1 85 ? -4.561 3.518 11.579 1.00 86.06 85 SER A O 1
ATOM 647 N N . ASP A 1 86 ? -3.925 2.055 9.991 1.00 87.81 86 ASP A N 1
ATOM 648 C CA . ASP A 1 86 ? -4.966 1.056 10.254 1.00 87.81 86 ASP A CA 1
ATOM 649 C C . ASP A 1 86 ? -4.903 0.538 11.701 1.00 87.81 86 ASP A C 1
ATOM 651 O O . ASP A 1 86 ? -5.930 0.277 12.329 1.00 87.81 86 ASP A O 1
ATOM 655 N N . LEU A 1 87 ? -3.695 0.385 12.256 1.00 86.56 87 LEU A N 1
ATOM 656 C CA . LEU A 1 87 ? -3.510 -0.044 13.643 1.00 86.56 87 LEU A CA 1
ATOM 657 C C . LEU A 1 87 ? -3.965 1.033 14.637 1.00 86.56 87 LEU A C 1
ATOM 659 O O . LEU A 1 87 ? -4.555 0.711 15.665 1.00 86.56 87 LEU A O 1
ATOM 663 N N . THR A 1 88 ? -3.719 2.305 14.321 1.00 89.25 88 THR A N 1
ATOM 664 C CA . THR A 1 88 ? -4.170 3.442 15.137 1.00 89.25 88 THR A CA 1
ATOM 665 C C . THR A 1 88 ? -5.694 3.521 15.154 1.00 89.25 88 THR A C 1
ATOM 667 O O . THR A 1 88 ? -6.291 3.612 16.224 1.00 89.25 88 THR A O 1
ATOM 670 N N . GLU A 1 89 ? -6.333 3.374 13.993 1.00 91.62 89 GLU A N 1
ATOM 671 C CA . GLU A 1 89 ? -7.794 3.358 13.885 1.00 91.62 89 GLU A CA 1
ATOM 672 C C . GLU A 1 89 ? -8.415 2.194 14.677 1.00 91.62 89 GLU A C 1
ATOM 674 O O . GLU A 1 89 ? -9.402 2.374 15.393 1.00 91.62 89 GLU A O 1
ATOM 679 N N . GLN A 1 90 ? -7.799 1.008 14.633 1.00 87.75 90 GLN A N 1
ATOM 680 C CA . GLN A 1 90 ? -8.225 -0.135 15.447 1.00 87.75 90 GLN A CA 1
ATOM 681 C C . GLN A 1 90 ? -8.093 0.127 16.953 1.00 87.75 90 GLN A C 1
ATOM 683 O O . GLN A 1 90 ? -8.969 -0.275 17.723 1.00 87.75 90 GLN A O 1
ATOM 688 N N . ILE A 1 91 ? -7.021 0.798 17.386 1.00 92.75 91 ILE A N 1
ATOM 689 C CA . ILE A 1 91 ? -6.834 1.182 18.791 1.00 92.75 91 ILE A CA 1
ATOM 690 C C . ILE A 1 91 ? -7.933 2.156 19.223 1.00 92.75 91 ILE A C 1
ATOM 692 O O . ILE A 1 91 ? -8.562 1.931 20.260 1.00 92.75 91 ILE A O 1
ATOM 696 N N . ASP A 1 92 ? -8.208 3.188 18.429 1.00 93.50 92 ASP A N 1
ATOM 697 C CA . ASP A 1 92 ? -9.248 4.177 18.732 1.00 93.50 92 ASP A CA 1
ATOM 698 C C . ASP A 1 92 ? -10.643 3.534 18.784 1.00 93.50 92 ASP A C 1
ATOM 700 O O . ASP A 1 92 ? -11.437 3.801 19.698 1.00 93.50 92 ASP A O 1
ATOM 704 N N . ALA A 1 93 ? -10.929 2.609 17.863 1.00 93.69 93 ALA A N 1
ATOM 705 C CA . ALA A 1 93 ? -12.161 1.828 17.871 1.00 93.69 93 ALA A CA 1
ATOM 706 C C . ALA A 1 93 ? -12.280 0.957 19.136 1.00 93.69 93 ALA A C 1
ATOM 708 O O . ALA A 1 93 ? -13.327 0.949 19.792 1.00 93.69 93 ALA A O 1
ATOM 709 N N . ALA A 1 94 ? -11.205 0.266 19.529 1.00 87.50 94 ALA A N 1
ATOM 710 C CA . ALA A 1 94 ? -11.179 -0.567 20.731 1.00 87.50 94 ALA A CA 1
ATOM 711 C C . ALA A 1 94 ? -11.344 0.259 22.018 1.00 87.50 94 ALA A C 1
ATOM 713 O O . ALA A 1 94 ? -12.072 -0.146 22.930 1.00 87.50 94 ALA A O 1
ATOM 714 N N . GLN A 1 95 ? -10.716 1.436 22.094 1.00 95.00 95 GLN A N 1
ATOM 715 C CA . GLN A 1 95 ? -10.878 2.359 23.219 1.00 95.00 95 GLN A CA 1
ATOM 716 C C . GLN A 1 95 ? -12.316 2.875 23.321 1.00 95.00 95 GLN A C 1
ATOM 718 O O . GLN A 1 95 ? -12.895 2.874 24.412 1.00 95.00 95 GLN A O 1
ATOM 723 N N . THR A 1 96 ? -12.916 3.247 22.190 1.00 95.50 96 THR A N 1
ATOM 724 C CA . THR A 1 96 ? -14.312 3.696 22.128 1.00 95.50 96 THR A CA 1
ATOM 725 C C . THR A 1 96 ? -15.265 2.592 22.589 1.00 95.50 96 THR A C 1
ATOM 727 O O . THR A 1 96 ? -16.125 2.832 23.438 1.00 95.50 96 THR A O 1
ATOM 730 N N . LEU A 1 97 ? -15.078 1.361 22.103 1.00 93.50 97 LEU A N 1
ATOM 731 C CA . LEU A 1 97 ? -15.875 0.208 22.522 1.00 93.50 97 LEU A CA 1
ATOM 732 C C . LEU A 1 97 ? -15.730 -0.066 24.023 1.00 93.50 97 LEU A C 1
ATOM 734 O O . LEU A 1 97 ? -16.729 -0.244 24.716 1.00 93.50 97 LEU A O 1
ATOM 738 N N . SER A 1 98 ? -14.502 -0.058 24.542 1.00 92.56 98 SER A N 1
ATOM 739 C CA . SER A 1 98 ? -14.235 -0.259 25.970 1.00 92.56 98 SER A CA 1
ATOM 740 C C . SER A 1 98 ? -14.902 0.816 26.834 1.00 92.56 98 SER A C 1
ATOM 742 O O . SER A 1 98 ? -15.515 0.502 27.857 1.00 92.56 98 SER A O 1
ATOM 744 N N . SER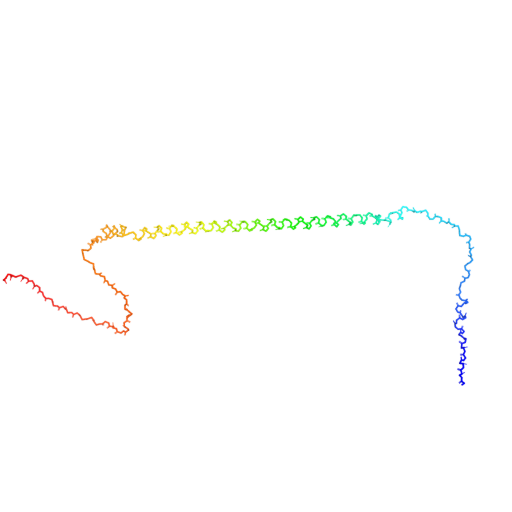 A 1 99 ? -14.854 2.079 26.400 1.00 92.88 99 SER A N 1
ATOM 745 C CA . SER A 1 99 ? -15.553 3.183 27.063 1.00 92.88 99 SER A CA 1
ATOM 746 C C . SER A 1 99 ? -17.066 2.958 27.087 1.00 92.88 99 SER A C 1
ATOM 748 O O . SER A 1 99 ? -17.677 3.031 28.154 1.00 92.88 99 SER A O 1
ATOM 750 N N . ASN A 1 100 ? -17.663 2.585 25.952 1.00 92.31 100 ASN A N 1
ATOM 751 C CA . ASN A 1 100 ? -19.094 2.290 25.862 1.00 92.31 100 ASN A CA 1
ATOM 752 C C . ASN A 1 100 ? -19.495 1.128 26.774 1.00 92.31 100 ASN A C 1
ATOM 754 O O . ASN A 1 100 ? -20.415 1.275 27.576 1.00 92.31 100 ASN A O 1
ATOM 758 N N . LEU A 1 101 ? -18.755 0.018 26.747 1.00 93.62 101 LEU A N 1
ATOM 759 C CA . LEU A 1 101 ? -19.001 -1.119 27.639 1.00 93.62 101 LEU A CA 1
ATOM 760 C C . LEU A 1 101 ? -18.855 -0.728 29.112 1.00 93.62 101 LEU A C 1
ATOM 762 O O . LEU A 1 101 ? -19.613 -1.188 29.966 1.00 93.62 101 LEU A O 1
ATOM 766 N N . ARG A 1 102 ? -17.900 0.147 29.441 1.00 90.94 102 ARG A N 1
ATOM 767 C CA . ARG A 1 102 ? -17.731 0.663 30.802 1.00 90.94 102 ARG A CA 1
ATOM 768 C C . ARG A 1 102 ? -18.899 1.555 31.217 1.00 90.94 102 ARG A C 1
ATOM 770 O O . ARG A 1 102 ? -19.325 1.475 32.371 1.00 90.94 102 ARG A O 1
ATOM 777 N N . ILE A 1 103 ? -19.426 2.372 30.309 1.00 92.69 103 ILE A N 1
ATOM 778 C CA . ILE A 1 103 ? -20.625 3.184 30.540 1.00 92.69 103 ILE A CA 1
ATOM 779 C C . ILE A 1 103 ? -21.835 2.273 30.744 1.00 92.69 103 ILE A C 1
ATOM 781 O O . ILE A 1 103 ? -22.523 2.418 31.750 1.00 92.69 103 ILE A O 1
ATOM 785 N N . GLU A 1 104 ? -22.062 1.293 29.871 1.00 89.19 104 GLU A N 1
ATOM 786 C CA . GLU A 1 104 ? -23.158 0.326 30.003 1.00 89.19 104 GLU A CA 1
ATOM 787 C C . GLU A 1 104 ? -23.072 -0.450 31.315 1.00 89.19 104 GLU A C 1
ATOM 789 O O . GLU A 1 104 ? -24.053 -0.532 32.060 1.00 89.19 104 GLU A O 1
ATOM 794 N N . ARG A 1 105 ? -21.877 -0.941 31.665 1.00 88.81 105 ARG A N 1
ATOM 795 C CA . ARG A 1 105 ? -21.639 -1.591 32.954 1.00 88.81 105 ARG A CA 1
ATOM 796 C C . ARG A 1 105 ? -21.919 -0.642 34.111 1.00 88.81 105 ARG A C 1
ATOM 798 O O . ARG A 1 105 ? -22.507 -1.075 35.093 1.00 88.81 105 ARG A O 1
ATOM 805 N N . SER A 1 106 ? -21.519 0.625 34.023 1.00 89.00 106 SER A N 1
ATOM 806 C CA . SER A 1 106 ? -21.811 1.633 35.049 1.00 89.00 106 SER A CA 1
ATOM 807 C C . SER A 1 106 ? -23.317 1.873 35.188 1.00 89.00 106 SER A C 1
ATOM 809 O O . SER A 1 106 ? -23.838 1.900 36.301 1.00 89.00 106 SER A O 1
ATOM 811 N N . VAL A 1 107 ? -24.042 1.960 34.070 1.00 86.88 107 VAL A N 1
ATOM 812 C CA . VAL A 1 107 ? -25.503 2.121 34.042 1.00 86.88 107 VAL A CA 1
ATOM 813 C C . VAL A 1 107 ? -26.206 0.908 34.652 1.00 86.88 107 VAL A C 1
ATOM 815 O O . VAL A 1 107 ? -27.148 1.086 35.426 1.00 86.88 107 VAL A O 1
ATOM 818 N N . LEU A 1 108 ? -25.749 -0.307 34.342 1.00 82.56 108 LEU A N 1
ATOM 819 C CA . LEU A 1 108 ? -26.320 -1.547 34.869 1.00 82.56 108 LEU A CA 1
ATOM 820 C C . LEU A 1 108 ? -25.973 -1.766 36.349 1.00 82.56 108 LEU A C 1
ATOM 822 O O . LEU A 1 108 ? -26.833 -2.145 37.137 1.00 82.56 108 LEU A O 1
ATOM 826 N N . SER A 1 109 ? -24.728 -1.480 36.728 1.00 80.50 109 SER A N 1
ATOM 827 C CA . SER A 1 109 ? -24.212 -1.535 38.103 1.00 80.50 109 SER A CA 1
ATOM 828 C C . SER A 1 109 ? -24.781 -0.425 38.992 1.00 80.50 109 SER A C 1
ATOM 830 O O . SER A 1 109 ? -24.700 -0.499 40.219 1.00 80.50 109 SER A O 1
ATOM 832 N N . SER A 1 110 ? -25.353 0.628 38.398 1.00 84.19 110 SER A N 1
ATOM 833 C CA . SER A 1 110 ? -25.855 1.775 39.142 1.00 84.19 110 SER A CA 1
ATOM 834 C C . SER A 1 110 ? -26.924 1.340 40.141 1.00 84.19 110 SER A C 1
ATOM 836 O O . SER A 1 110 ? -28.073 1.058 39.793 1.00 84.19 110 SER A O 1
ATOM 838 N N . ASN A 1 111 ? -26.542 1.353 41.416 1.00 76.19 111 ASN A N 1
ATOM 839 C CA . ASN A 1 111 ? -27.401 0.992 42.537 1.00 76.19 111 ASN A CA 1
ATOM 840 C C . ASN A 1 111 ? -28.679 1.856 42.564 1.00 76.19 111 ASN A C 1
ATOM 842 O O . ASN A 1 111 ? -29.744 1.366 42.903 1.00 76.19 111 ASN A O 1
ATOM 846 N N . ALA A 1 112 ? -28.622 3.100 42.066 1.00 74.44 112 ALA A N 1
ATOM 847 C CA . ALA A 1 112 ? -29.783 3.983 41.905 1.00 74.44 112 ALA A CA 1
ATOM 848 C C . ALA A 1 112 ? -30.803 3.505 40.847 1.00 74.44 112 ALA A C 1
ATOM 850 O O . ALA A 1 112 ? -31.989 3.835 40.909 1.00 74.44 112 ALA A O 1
ATOM 851 N N . ARG A 1 113 ? -30.363 2.756 39.828 1.00 76.31 113 ARG A N 1
ATOM 852 C CA . ARG A 1 113 ? -31.256 2.146 38.830 1.00 76.31 113 ARG A CA 1
ATOM 853 C C . ARG A 1 113 ? -31.875 0.867 39.389 1.00 76.31 113 ARG A C 1
ATOM 855 O O . ARG A 1 113 ? -33.078 0.670 39.243 1.00 76.31 113 ARG A O 1
ATOM 862 N N . ILE A 1 114 ? -31.068 0.069 40.086 1.00 77.88 114 ILE A N 1
ATOM 863 C CA . ILE A 1 114 ? -31.501 -1.152 40.777 1.00 77.88 114 ILE A CA 1
ATOM 864 C C . ILE A 1 114 ? -32.535 -0.815 41.859 1.00 77.88 114 ILE A C 1
ATOM 866 O O . ILE A 1 114 ? -33.620 -1.390 41.867 1.00 77.88 114 ILE A O 1
ATOM 870 N N . SER A 1 115 ? -32.254 0.171 42.712 1.00 73.19 115 SER A N 1
ATOM 871 C CA . SER A 1 115 ? -33.152 0.602 43.786 1.00 73.19 115 SER A CA 1
ATOM 872 C C . SER A 1 115 ? -34.469 1.156 43.251 1.00 73.19 115 SER A C 1
ATOM 874 O O . SER A 1 115 ? -35.528 0.846 43.791 1.00 73.19 115 SER A O 1
ATOM 876 N N . ARG A 1 116 ? -34.435 1.910 42.147 1.00 80.06 116 ARG A N 1
ATOM 877 C CA . ARG A 1 116 ? -35.636 2.415 41.469 1.00 80.06 116 ARG A CA 1
ATOM 878 C C . ARG A 1 116 ? -36.486 1.297 40.868 1.00 80.06 116 ARG A C 1
ATOM 880 O O . ARG A 1 116 ? -37.695 1.329 41.029 1.00 80.06 116 ARG A O 1
ATOM 887 N N . ILE A 1 117 ? -35.887 0.305 40.208 1.00 79.75 117 ILE A N 1
ATOM 888 C CA . ILE A 1 117 ? -36.633 -0.852 39.683 1.00 79.75 117 ILE A CA 1
ATOM 889 C C . ILE A 1 117 ? -37.236 -1.661 40.841 1.00 79.75 117 ILE A C 1
ATOM 891 O O . ILE A 1 117 ? -38.409 -2.017 40.795 1.00 79.75 117 ILE A O 1
ATOM 895 N N . ALA A 1 118 ? -36.464 -1.903 41.900 1.00 78.50 118 ALA A N 1
ATOM 896 C CA . ALA A 1 118 ? -36.917 -2.630 43.080 1.00 78.50 118 ALA A CA 1
ATOM 897 C C . ALA A 1 118 ? -38.106 -1.941 43.772 1.00 78.50 118 ALA A C 1
ATOM 899 O O . ALA A 1 118 ? -39.102 -2.591 44.069 1.00 78.50 118 ALA A O 1
ATOM 900 N N . THR A 1 119 ? -38.032 -0.624 43.965 1.00 80.12 119 THR A N 1
ATOM 901 C CA . THR A 1 119 ? -39.091 0.153 44.631 1.00 80.12 119 THR A CA 1
ATOM 902 C C . THR A 1 119 ? -40.301 0.409 43.730 1.00 80.12 119 THR A C 1
ATOM 904 O O . THR A 1 119 ? -41.427 0.272 44.194 1.00 80.12 119 THR A O 1
ATOM 907 N N . GLN A 1 120 ? -40.104 0.753 42.450 1.00 78.88 120 GLN A N 1
ATOM 908 C CA . GLN A 1 120 ? -41.198 1.155 41.551 1.00 78.88 120 GLN A CA 1
ATOM 909 C C . GLN A 1 120 ? -41.879 -0.015 40.832 1.00 78.88 120 GLN A C 1
ATOM 911 O O . GLN A 1 120 ? -43.091 0.029 40.658 1.00 78.88 120 GLN A O 1
ATOM 916 N N . ASN A 1 121 ? -41.135 -1.042 40.405 1.00 78.06 121 ASN A N 1
ATOM 917 C CA . ASN A 1 121 ? -41.712 -2.190 39.687 1.00 78.06 121 ASN A CA 1
ATOM 918 C C . ASN A 1 121 ? -42.015 -3.379 40.601 1.00 78.06 121 ASN A C 1
ATOM 920 O O . ASN A 1 121 ? -42.936 -4.136 40.314 1.00 78.06 121 ASN A O 1
ATOM 924 N N . TYR A 1 122 ? -41.249 -3.557 41.680 1.00 83.12 122 TYR A N 1
ATOM 925 C CA . TYR A 1 122 ? -41.367 -4.735 42.548 1.00 83.12 122 TYR A CA 1
ATOM 926 C C . TYR A 1 122 ? -41.858 -4.420 43.967 1.00 83.12 122 TYR A C 1
ATOM 928 O O . TYR A 1 122 ? -41.999 -5.336 44.770 1.00 83.12 122 TYR A O 1
ATOM 936 N N . GLY A 1 123 ? -42.120 -3.148 44.294 1.00 80.94 123 GLY A N 1
ATOM 937 C CA . GLY A 1 123 ? -42.623 -2.738 45.611 1.00 80.94 123 GLY A CA 1
ATOM 938 C C . GLY A 1 123 ? -41.679 -3.040 46.783 1.00 80.94 123 GLY A C 1
ATOM 939 O O . GLY A 1 123 ? -42.107 -3.024 47.934 1.00 80.94 123 GLY A O 1
ATOM 940 N N . MET A 1 124 ? -40.403 -3.330 46.517 1.00 81.69 124 MET A N 1
ATOM 941 C CA . MET A 1 124 ? -39.432 -3.682 47.550 1.00 81.69 124 MET A CA 1
ATOM 942 C C . MET A 1 124 ? -38.937 -2.433 48.284 1.00 81.69 124 MET A C 1
ATOM 944 O O . MET A 1 124 ? -38.585 -1.434 47.659 1.00 81.69 124 MET A O 1
ATOM 948 N N . VAL A 1 125 ? -38.858 -2.508 49.612 1.00 77.94 125 VAL A N 1
ATOM 949 C CA . VAL A 1 125 ? -38.349 -1.443 50.490 1.00 77.94 125 VAL A CA 1
ATOM 950 C C . VAL A 1 125 ? -36.952 -1.825 50.974 1.00 77.94 125 VAL A C 1
ATOM 952 O O . VAL A 1 125 ? -36.686 -2.998 51.223 1.00 77.94 125 VAL A O 1
ATOM 955 N N . ILE A 1 126 ? -36.047 -0.849 51.093 1.00 72.31 126 ILE A N 1
ATOM 956 C CA . ILE A 1 126 ? -34.697 -1.092 51.617 1.00 72.31 126 ILE A CA 1
ATOM 957 C C . ILE A 1 126 ? -34.823 -1.571 53.076 1.00 72.31 126 ILE A C 1
ATOM 959 O O . ILE A 1 126 ? -35.335 -0.813 53.903 1.00 72.31 126 ILE A O 1
ATOM 963 N N . PRO A 1 127 ? -34.383 -2.797 53.412 1.00 70.81 127 PRO A N 1
ATOM 964 C CA . PRO A 1 127 ? -34.454 -3.302 54.777 1.00 70.81 127 PRO A CA 1
ATOM 965 C C . PRO A 1 127 ? -33.460 -2.551 55.674 1.00 70.81 127 PRO A C 1
ATOM 967 O O . PRO A 1 127 ? -32.327 -2.280 55.271 1.00 70.81 127 PRO A O 1
ATOM 970 N N . GLY A 1 128 ? -33.887 -2.211 56.895 1.00 73.94 128 GLY A N 1
ATOM 971 C CA . GLY A 1 128 ? -33.054 -1.509 57.883 1.00 73.94 128 GLY A CA 1
ATOM 972 C C . GLY A 1 128 ? -31.896 -2.350 58.431 1.00 73.94 128 GLY A C 1
ATOM 973 O O . GLY A 1 128 ? -30.921 -1.799 58.932 1.00 73.94 128 GLY A O 1
ATOM 974 N N . GLU A 1 129 ? -31.970 -3.672 58.276 1.00 70.94 129 GLU A N 1
ATOM 975 C CA . GLU A 1 129 ? -30.962 -4.632 58.714 1.00 70.94 129 GLU A CA 1
ATOM 976 C C . GLU A 1 129 ? -30.599 -5.566 57.551 1.00 70.94 129 GLU A C 1
ATOM 978 O O . GLU A 1 129 ? -31.465 -5.979 56.775 1.00 70.94 129 GLU A O 1
ATOM 983 N N . ARG A 1 130 ? -29.302 -5.843 57.367 1.00 77.75 130 ARG A N 1
ATOM 984 C CA . ARG A 1 130 ? -28.776 -6.608 56.224 1.00 77.75 130 ARG A CA 1
ATOM 985 C C . ARG A 1 130 ? -28.138 -7.900 56.722 1.00 77.75 130 ARG A C 1
ATOM 987 O O . ARG A 1 130 ? -27.201 -7.841 57.509 1.00 77.75 130 ARG A O 1
ATOM 994 N N . VAL A 1 131 ? -28.591 -9.043 56.210 1.00 74.88 131 VAL A N 1
ATOM 995 C CA . VAL A 1 131 ? -27.951 -10.349 56.431 1.00 74.88 131 VAL A CA 1
ATOM 996 C C . VAL A 1 131 ? -26.995 -10.627 55.270 1.00 74.88 131 VAL A C 1
ATOM 998 O O . VAL A 1 131 ? -27.407 -10.627 54.111 1.00 74.88 131 VAL A O 1
ATOM 1001 N N . THR A 1 132 ? -25.711 -10.836 55.561 1.00 73.44 132 THR A N 1
ATOM 1002 C CA . THR A 1 132 ? -24.687 -11.210 54.571 1.00 73.44 132 THR A CA 1
ATOM 1003 C C . THR A 1 132 ? -24.398 -12.703 54.656 1.00 73.44 132 THR A C 1
ATOM 1005 O O . THR A 1 132 ? -23.938 -13.176 55.692 1.00 73.44 132 THR A O 1
ATOM 1008 N N . VAL A 1 133 ? -24.630 -13.433 53.564 1.00 76.94 133 VAL A N 1
ATOM 1009 C CA . VAL A 1 133 ? -24.252 -14.847 53.432 1.00 76.94 133 VAL A CA 1
ATOM 1010 C C . VAL A 1 133 ? -22.905 -14.909 52.714 1.00 76.94 133 VAL A C 1
ATOM 1012 O O . VAL A 1 133 ? -22.805 -14.513 51.554 1.00 76.94 133 VAL A O 1
ATOM 1015 N N . VAL A 1 134 ? -21.865 -15.357 53.416 1.00 76.88 134 VAL A N 1
ATOM 1016 C CA . VAL A 1 134 ? -20.530 -15.584 52.847 1.00 76.88 134 VAL A CA 1
ATOM 1017 C C . VAL A 1 134 ? -20.468 -17.032 52.367 1.00 76.88 134 VAL A C 1
ATOM 1019 O O . VAL A 1 134 ? -20.658 -17.952 53.156 1.00 76.88 134 VAL A O 1
ATOM 1022 N N . LEU A 1 135 ? -20.240 -17.225 51.069 1.00 80.44 135 LEU A N 1
ATOM 1023 C CA . LEU A 1 135 ? -20.135 -18.535 50.422 1.00 80.44 135 LEU A CA 1
ATOM 1024 C C . LEU A 1 135 ? -18.653 -18.846 50.153 1.00 80.44 135 LEU A C 1
ATOM 1026 O O . LEU A 1 135 ? -18.237 -18.868 49.000 1.00 80.44 135 LEU A O 1
ATOM 1030 N N . ASP A 1 136 ? -17.849 -19.010 51.206 1.00 72.62 136 ASP A N 1
ATOM 1031 C CA . ASP A 1 136 ? -16.409 -19.329 51.087 1.00 72.62 136 ASP A CA 1
ATOM 1032 C C . ASP A 1 136 ? -16.069 -20.789 51.433 1.00 72.62 136 ASP A C 1
ATOM 1034 O O . ASP A 1 136 ? -14.901 -21.170 51.438 1.00 72.62 136 AS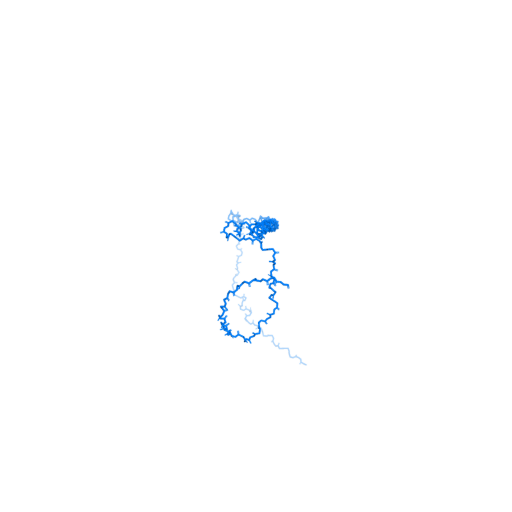P A O 1
ATOM 1038 N N . GLU A 1 137 ? -17.064 -21.636 51.701 1.00 69.50 137 GLU A N 1
ATOM 1039 C CA . GLU A 1 137 ? -16.811 -23.027 52.078 1.00 69.50 137 GLU A CA 1
ATOM 1040 C C . GLU A 1 137 ? -17.150 -23.984 50.921 1.00 69.50 137 GLU A C 1
ATOM 1042 O O . GLU A 1 137 ? -18.278 -23.953 50.415 1.00 69.50 137 GLU A O 1
ATOM 1047 N N . PRO A 1 138 ? -16.205 -24.832 50.459 1.00 62.75 138 PRO A N 1
ATOM 1048 C CA . PRO A 1 138 ? -16.540 -25.898 49.528 1.00 62.75 138 PRO A CA 1
ATOM 1049 C C . PRO A 1 138 ? -17.527 -26.843 50.214 1.00 62.75 138 PRO A C 1
ATOM 1051 O O . PRO A 1 138 ? -17.277 -27.325 51.318 1.00 62.75 138 PRO A O 1
ATOM 1054 N N . ALA A 1 139 ? -18.659 -27.078 49.552 1.00 61.91 139 ALA A N 1
ATOM 1055 C CA . ALA A 1 139 ? -19.723 -27.930 50.058 1.00 61.91 139 ALA A CA 1
ATOM 1056 C C . ALA A 1 139 ? -19.159 -29.300 50.485 1.00 61.91 139 ALA A C 1
ATOM 1058 O O . ALA A 1 139 ? -18.522 -29.963 49.659 1.00 61.91 139 ALA A O 1
ATOM 1059 N N . PRO A 1 140 ? -19.389 -29.758 51.731 1.00 52.44 140 PRO A N 1
ATOM 1060 C CA . PRO A 1 140 ? -19.130 -31.144 52.065 1.00 52.44 140 PRO A CA 1
ATOM 1061 C C . PRO A 1 140 ? -20.084 -32.001 51.231 1.00 52.44 140 PRO A C 1
ATOM 1063 O O . PRO A 1 140 ? -21.306 -31.839 51.285 1.00 52.44 140 PRO A O 1
ATOM 1066 N N . GLU A 1 141 ? -19.523 -32.891 50.415 1.00 55.62 141 GLU A N 1
ATOM 1067 C CA . GLU A 1 141 ? -20.311 -33.903 49.726 1.00 55.62 141 GLU A CA 1
ATOM 1068 C C . GLU A 1 141 ? -21.049 -34.749 50.770 1.00 55.62 141 GLU A C 1
ATOM 1070 O O . GLU A 1 141 ? -20.433 -35.472 51.551 1.00 55.62 141 GLU A O 1
ATOM 1075 N N . GLY A 1 142 ? -22.379 -34.645 50.783 1.00 54.75 142 GLY A N 1
ATOM 1076 C CA . GLY A 1 142 ? -23.244 -35.535 51.554 1.00 54.75 142 GLY A CA 1
ATOM 1077 C C . GLY A 1 142 ? -24.065 -34.857 52.646 1.00 54.75 142 GLY A C 1
ATOM 1078 O O . GLY A 1 142 ? -23.900 -35.152 53.823 1.00 54.75 142 GLY A O 1
ATOM 1079 N N . ALA A 1 143 ? -25.040 -34.040 52.258 1.00 47.06 143 ALA A N 1
ATOM 1080 C CA . ALA A 1 143 ? -26.219 -33.813 53.089 1.00 47.06 143 ALA A CA 1
ATOM 1081 C C . ALA A 1 143 ? -27.452 -33.748 52.185 1.00 47.06 143 ALA A C 1
ATOM 1083 O O . ALA A 1 143 ? -27.972 -32.684 51.854 1.00 47.06 143 ALA A O 1
ATOM 1084 N N . HIS A 1 144 ? -27.883 -34.926 51.726 1.00 50.91 144 HIS A N 1
ATOM 1085 C CA . HIS A 1 144 ? -29.235 -35.091 51.213 1.00 50.91 144 HIS A CA 1
ATOM 1086 C C . HIS A 1 144 ? -30.223 -34.710 52.316 1.00 50.91 144 HIS A C 1
ATOM 1088 O O . HIS A 1 144 ? -30.076 -35.133 53.461 1.00 50.91 144 HIS A O 1
ATOM 1094 N N . GLY A 1 145 ? -31.174 -33.854 51.945 1.00 54.34 145 GLY A N 1
ATOM 1095 C CA . GLY A 1 145 ? -32.095 -33.209 52.862 1.00 54.34 145 GLY A CA 1
ATOM 1096 C C . GLY A 1 145 ? -32.916 -34.191 53.683 1.00 54.34 145 GLY A C 1
ATOM 1097 O O . GLY A 1 145 ? -33.442 -35.170 53.158 1.00 54.34 145 GLY A O 1
ATOM 1098 N N . ASP A 1 146 ? -33.077 -33.847 54.954 1.00 38.94 146 ASP A N 1
ATOM 1099 C CA . ASP A 1 146 ? -34.182 -34.334 55.757 1.00 38.94 146 ASP A CA 1
ATOM 1100 C C . ASP A 1 146 ? -35.070 -33.137 56.101 1.00 38.94 146 ASP A C 1
ATOM 1102 O O . ASP A 1 146 ? -34.680 -32.205 56.809 1.00 38.94 146 ASP A O 1
ATOM 1106 N N . ALA A 1 147 ? -36.247 -33.119 55.484 1.00 50.69 147 ALA A N 1
ATOM 1107 C CA . ALA A 1 147 ? -37.277 -32.132 55.732 1.00 50.69 147 ALA A CA 1
ATOM 1108 C C . ALA A 1 147 ? -38.015 -32.519 57.017 1.00 50.69 147 ALA A C 1
ATOM 1110 O O . ALA A 1 147 ? -39.028 -33.214 56.976 1.00 50.69 147 ALA A O 1
ATOM 1111 N N . ALA A 1 148 ? -37.535 -32.043 58.163 1.00 40.72 148 ALA A N 1
ATOM 1112 C CA . ALA A 1 148 ? -38.311 -32.098 59.394 1.00 40.72 148 ALA A CA 1
ATOM 1113 C C . ALA A 1 148 ? -39.308 -30.927 59.425 1.00 40.72 148 ALA A C 1
ATOM 1115 O O . ALA A 1 148 ? -38.998 -29.819 59.862 1.00 40.72 148 ALA A O 1
ATOM 1116 N N . GLN A 1 149 ? -40.528 -31.184 58.942 1.00 49.53 149 GLN A N 1
ATOM 1117 C CA . GLN A 1 149 ? -41.709 -30.418 59.336 1.00 49.53 149 GLN A CA 1
ATOM 1118 C C . GLN A 1 149 ? -41.918 -30.577 60.848 1.00 49.53 149 GLN A C 1
ATOM 1120 O O . GLN A 1 149 ? -42.169 -31.683 61.322 1.00 49.53 149 GLN A O 1
ATOM 1125 N N . SER A 1 150 ? -41.926 -29.474 61.593 1.00 41.19 150 SER A N 1
ATOM 1126 C CA . SER A 1 150 ? -42.678 -29.392 62.845 1.00 41.19 150 SER A CA 1
ATOM 1127 C C . SER A 1 150 ? -43.697 -28.262 62.744 1.00 41.19 150 SER A C 1
ATOM 1129 O O . SER A 1 150 ? -43.410 -27.075 62.867 1.00 41.19 150 SER A O 1
ATOM 1131 N N . SER A 1 151 ? -44.928 -28.668 62.456 1.00 43.41 151 SER A N 1
ATOM 1132 C CA . SER A 1 151 ? -46.135 -27.880 62.649 1.00 43.41 151 SER A CA 1
ATOM 1133 C C . SER A 1 151 ? -46.642 -28.082 64.077 1.00 43.41 151 SER A C 1
ATOM 1135 O O . SER A 1 151 ? -47.073 -29.178 64.431 1.00 43.41 151 SER A O 1
ATOM 1137 N N . THR A 1 152 ? -46.619 -27.025 64.882 1.00 37.34 152 THR A N 1
ATOM 1138 C CA . THR A 1 152 ? -47.496 -26.802 66.049 1.00 37.34 152 THR A CA 1
ATOM 1139 C C . THR A 1 152 ? -47.597 -25.272 66.168 1.00 37.34 152 THR A C 1
ATOM 1141 O O . THR A 1 152 ? -46.574 -24.612 66.313 1.00 37.34 152 THR A O 1
ATOM 1144 N N . GLU A 1 153 ? -48.689 -24.637 65.716 1.00 38.97 153 GLU A N 1
ATOM 1145 C CA . GLU A 1 153 ? -49.853 -24.224 66.539 1.00 38.97 153 GLU A CA 1
ATOM 1146 C C . GLU A 1 153 ? -49.446 -23.619 67.902 1.00 38.97 153 GLU A C 1
ATOM 1148 O O . GLU A 1 153 ? -48.647 -24.210 68.610 1.00 38.97 153 GLU A O 1
ATOM 1153 N N . THR A 1 154 ? -49.944 -22.508 68.444 1.00 35.12 154 THR A N 1
ATOM 1154 C CA . THR A 1 154 ? -50.964 -21.501 68.120 1.00 35.12 154 THR A CA 1
ATOM 1155 C C . THR A 1 154 ? -50.887 -20.474 69.269 1.00 35.12 154 THR A C 1
ATOM 1157 O O . THR A 1 154 ? -50.723 -20.894 70.408 1.00 35.12 154 THR A O 1
ATOM 1160 N N . GLY A 1 155 ? -51.042 -19.175 68.966 1.00 36.38 155 GLY A N 1
ATOM 1161 C CA . GLY A 1 155 ? -51.548 -18.085 69.838 1.00 36.38 155 GLY A CA 1
ATOM 1162 C C . GLY A 1 155 ? -50.868 -17.805 71.196 1.00 36.38 155 GLY A C 1
ATOM 1163 O O . GLY A 1 155 ? -50.838 -18.641 72.082 1.00 36.38 155 GLY A O 1
ATOM 1164 N N . GLU A 1 156 ? -50.256 -16.642 71.418 1.00 41.69 156 GLU A N 1
ATOM 1165 C CA . GLU A 1 156 ? -50.890 -15.329 71.656 1.00 41.69 156 GLU A CA 1
ATOM 1166 C C . GLU A 1 156 ? -51.102 -14.994 73.159 1.00 41.69 156 GLU A C 1
ATOM 1168 O O . GLU A 1 156 ? -51.567 -15.813 73.940 1.00 41.69 156 GLU A O 1
ATOM 1173 N N . GLN A 1 157 ? -50.795 -13.725 73.484 1.00 41.19 157 GLN A N 1
ATOM 1174 C CA . GLN A 1 157 ? -51.156 -12.903 74.657 1.00 41.19 157 GLN A CA 1
ATOM 1175 C C . GLN A 1 157 ? -50.188 -12.797 75.858 1.00 41.19 157 GLN A C 1
ATOM 1177 O O . GLN A 1 157 ? -50.193 -13.570 76.806 1.00 41.19 157 GLN A O 1
ATOM 1182 N N . ALA A 1 158 ? -49.385 -11.725 75.791 1.00 43.47 158 ALA A N 1
ATOM 1183 C CA . ALA A 1 158 ? -49.220 -10.649 76.780 1.00 43.47 158 ALA A CA 1
ATOM 1184 C C . ALA A 1 158 ? -49.711 -10.857 78.231 1.00 43.47 158 ALA A C 1
ATOM 1186 O O . ALA A 1 158 ? -50.887 -11.126 78.441 1.00 43.47 158 ALA A O 1
ATOM 1187 N N . SER A 1 159 ? -48.867 -10.506 79.220 1.00 42.59 159 SER A N 1
ATOM 1188 C CA . SER A 1 159 ? -49.191 -9.547 80.305 1.00 42.59 159 SER A CA 1
ATOM 1189 C C . SER A 1 159 ? -48.123 -9.515 81.419 1.00 42.59 159 SER A C 1
ATOM 1191 O O . SER A 1 159 ? -47.891 -10.516 82.081 1.00 42.59 159 SER A O 1
ATOM 1193 N N . VAL A 1 160 ? -47.544 -8.322 81.616 1.00 42.12 160 VAL A N 1
ATOM 1194 C CA . VAL A 1 160 ? -47.213 -7.593 82.869 1.00 42.12 160 VAL A CA 1
ATOM 1195 C C . VAL A 1 160 ? -46.775 -8.371 84.125 1.00 42.12 160 VAL A C 1
ATOM 1197 O O . VAL A 1 160 ? -47.539 -9.157 84.680 1.00 42.12 160 VAL A O 1
ATOM 1200 N N . GLY A 1 161 ? -45.614 -7.971 84.664 1.00 40.38 161 GLY A N 1
ATOM 1201 C CA . GLY A 1 161 ? -45.157 -8.238 86.032 1.00 40.38 161 GLY A CA 1
ATOM 1202 C C . GLY A 1 161 ? -43.693 -7.888 86.226 1.00 40.38 161 GLY A C 1
ATOM 1203 O O . GLY A 1 161 ? -42.881 -8.831 86.159 1.00 40.38 161 GLY A O 1
#

Radius of gyration: 58.68 Å; Cα contacts (8 Å, |Δi|>4): 13; chains: 1; bounding box: 129×56×154 Å